Protein AF-V8N781-F1 (afdb_monomer_lite)

Organism: Ophiophagus hannah (NCBI:txid8665)

Foldseek 3Di:
DDPDDDPCVDPVPNDVVVLPPPDDDPPDPWDWAFDDDPNHGPDPPDTDTDPDDDPVVVVCVVVVVVVVVVPDPDDDDDDDDSDDDDDDDPDDDDDDDDPPPDDDDDDDDDDDDDDDDPPDDDDDDPVLVVLLVLLCVLAPPDDSVLSSVLCVVVVNDSVSSNVVRD

Secondary structure (DSSP, 8-state):
--S----TT-TTT--HHHHSTTSS------EEEE-EETTEE--SS-EEEESS--HHHHHHHHHHHHHHHTT-----------S--PPPP------S-----------------------------HHHHHHHHHHHHHSTT--HHHHHHHHHHTTT-HHHHHHHH-

Sequence (166 aa):
MPTTQSFALDPKYATPKVIQAQGKESAKGPCILPIVKDGRKVSSTHYYLLPERPPYLDKYEKFFKEAKSQEDGVAAPSRAVTTATVRPMIQQPPDYKANFSSNNSNSTVKATCGLQKIIYDGSEGPRSSEKIRLVQDTVHGVTTEECKAALQNHSWNVQKAVQYLK

pLDDT: mean 71.93, std 21.8, range [33.84, 98.0]

Radius of gyration: 26.46 Å; chains: 1; bounding box: 69×43×55 Å

InterPro domains:
  IPR009060 UBA-like superfamily [SSF46934] (116-165)
  IPR021619 Mig-6 domain [PF11555] (1-25)
  IPR030220 Activated CDC42 kinase 1, UBA domain [cd14274] (130-166)
  IPR052112 EGFR Signaling Regulator Kinase [PTHR14254] (1-165)

Structure (mmCIF, N/CA/C/O backbone):
data_AF-V8N781-F1
#
_entry.id   AF-V8N781-F1
#
loop_
_atom_site.group_PDB
_atom_site.id
_atom_site.type_symbol
_atom_site.label_atom_id
_atom_site.label_alt_id
_atom_site.label_comp_id
_atom_site.label_asym_id
_atom_site.label_entity_id
_atom_site.label_seq_id
_atom_site.pdbx_PDB_ins_code
_atom_site.Cartn_x
_atom_site.Cartn_y
_atom_site.Cartn_z
_atom_site.occupancy
_atom_site.B_iso_or_equiv
_atom_site.auth_seq_id
_atom_site.auth_comp_id
_atom_site.auth_asym_id
_atom_site.auth_atom_id
_atom_site.pdbx_PDB_model_num
ATOM 1 N N . MET A 1 1 ? -26.776 -15.770 15.073 1.00 82.00 1 MET A N 1
ATOM 2 C CA . MET A 1 1 ? -25.982 -15.130 16.146 1.00 82.00 1 MET A CA 1
ATOM 3 C C . MET A 1 1 ? -25.869 -13.643 15.847 1.00 82.00 1 MET A C 1
ATOM 5 O O . MET A 1 1 ? -25.811 -13.317 14.664 1.00 82.00 1 MET A O 1
ATOM 9 N N . PRO A 1 2 ? -25.880 -12.757 16.857 1.00 91.94 2 PRO A N 1
ATOM 10 C CA . PRO A 1 2 ? -25.656 -11.328 16.639 1.00 91.94 2 PRO A CA 1
ATOM 11 C C . PRO A 1 2 ? -24.238 -11.070 16.103 1.00 91.94 2 PRO A C 1
ATOM 13 O O . PRO A 1 2 ? -23.307 -11.791 16.457 1.00 91.94 2 PRO A O 1
ATOM 16 N N . THR A 1 3 ? -24.075 -10.046 15.258 1.00 90.81 3 THR A N 1
ATOM 17 C CA . THR A 1 3 ? -22.776 -9.680 14.654 1.00 90.81 3 THR A CA 1
ATOM 18 C C . THR A 1 3 ? -21.756 -9.233 15.700 1.00 90.81 3 THR A C 1
ATOM 20 O O . THR A 1 3 ? -20.565 -9.490 15.553 1.00 90.81 3 THR A O 1
ATOM 23 N N . THR A 1 4 ? -22.216 -8.558 16.756 1.00 90.88 4 THR A N 1
ATOM 24 C CA . THR A 1 4 ? -21.383 -8.081 17.865 1.00 90.88 4 THR A CA 1
ATOM 25 C C . THR A 1 4 ? -22.124 -8.220 19.197 1.00 90.88 4 THR A C 1
ATOM 27 O O . THR A 1 4 ? -23.354 -8.269 19.242 1.00 90.88 4 THR A O 1
ATOM 30 N N . GLN A 1 5 ? -21.368 -8.274 20.294 1.00 91.12 5 GLN A N 1
ATOM 31 C CA . GLN A 1 5 ? -21.859 -8.246 21.673 1.00 91.12 5 GLN A CA 1
ATOM 32 C C . GLN A 1 5 ? -21.063 -7.182 22.439 1.00 91.12 5 GLN A C 1
ATOM 34 O O . GLN A 1 5 ? -19.837 -7.152 22.355 1.00 91.12 5 GLN A O 1
ATOM 39 N N . SER A 1 6 ? -21.749 -6.279 23.146 1.00 85.94 6 SER A N 1
ATOM 40 C CA . SER A 1 6 ? -21.104 -5.151 23.831 1.00 85.94 6 SER A CA 1
ATOM 41 C C . SER A 1 6 ? -20.529 -5.551 25.191 1.00 85.94 6 SER A C 1
ATOM 43 O O . SER A 1 6 ? -21.212 -6.184 25.991 1.00 85.94 6 SER A O 1
ATOM 45 N N . PHE A 1 7 ? -19.306 -5.091 25.467 1.00 89.81 7 PHE A N 1
ATOM 46 C CA . PHE A 1 7 ? -18.636 -5.151 26.773 1.00 89.81 7 PHE A CA 1
ATOM 47 C C . PHE A 1 7 ? -18.265 -3.746 27.273 1.00 89.81 7 PHE A C 1
ATOM 49 O O . PHE A 1 7 ? -17.316 -3.583 28.030 1.00 89.81 7 PHE A O 1
ATOM 56 N N . ALA A 1 8 ? -18.999 -2.713 26.841 1.00 84.12 8 ALA A N 1
ATOM 57 C CA . ALA A 1 8 ? -18.652 -1.311 27.099 1.00 84.12 8 ALA A CA 1
ATOM 58 C C . ALA A 1 8 ? -18.575 -0.930 28.593 1.00 84.12 8 ALA A C 1
ATOM 60 O O . ALA A 1 8 ? -17.965 0.081 28.925 1.00 84.12 8 ALA A O 1
ATOM 61 N N . LEU A 1 9 ? -19.184 -1.724 29.481 1.00 83.31 9 LEU A N 1
ATOM 62 C CA . LEU A 1 9 ? -19.112 -1.533 30.932 1.00 83.31 9 LEU A CA 1
ATOM 63 C C . LEU A 1 9 ? -17.855 -2.153 31.566 1.00 83.31 9 LEU A C 1
ATOM 65 O O . LEU A 1 9 ? -17.516 -1.789 32.687 1.00 83.31 9 LEU A O 1
ATOM 69 N N . ASP A 1 10 ? -17.170 -3.079 30.883 1.00 87.88 10 ASP A N 1
ATOM 70 C CA . ASP A 1 10 ? -15.934 -3.684 31.386 1.00 87.88 10 ASP A CA 1
ATOM 71 C C . ASP A 1 10 ? -14.723 -2.843 30.933 1.00 87.88 10 ASP A C 1
ATOM 73 O O . ASP A 1 10 ? -14.403 -2.816 29.737 1.00 87.88 10 ASP A O 1
ATOM 77 N N . PRO A 1 11 ? -13.997 -2.187 31.858 1.00 85.62 11 PRO A N 1
ATOM 78 C CA . PRO A 1 11 ? -12.821 -1.380 31.528 1.00 85.62 11 PRO A CA 1
ATOM 79 C C . PRO A 1 11 ? -11.677 -2.184 30.889 1.00 85.62 11 PRO A C 1
ATOM 81 O O . PRO A 1 11 ? -10.798 -1.593 30.265 1.00 85.62 11 PRO A O 1
ATOM 84 N N . LYS A 1 12 ? -11.680 -3.522 30.991 1.00 89.69 12 LYS A N 1
ATOM 85 C CA . LYS A 1 12 ? -10.723 -4.397 30.292 1.00 89.69 12 LYS A CA 1
ATOM 86 C C . LYS A 1 12 ? -10.881 -4.336 28.769 1.00 89.69 12 LYS A C 1
ATOM 88 O O . LYS A 1 12 ? -9.903 -4.488 28.042 1.00 89.69 12 LYS A O 1
ATOM 93 N N . TYR A 1 13 ? -12.112 -4.142 28.296 1.00 87.88 13 TYR A N 1
ATOM 94 C CA . TYR A 1 13 ? -12.458 -4.152 26.872 1.00 87.88 13 TYR A CA 1
ATOM 95 C C . TYR A 1 13 ? -12.866 -2.766 26.357 1.00 87.88 13 TYR A C 1
ATOM 97 O O . TYR A 1 13 ? -12.787 -2.504 25.155 1.00 87.88 13 TYR A O 1
ATOM 105 N N . ALA A 1 14 ? -13.274 -1.861 27.246 1.00 83.25 14 ALA A N 1
ATOM 106 C CA . ALA A 1 14 ? -13.617 -0.488 26.911 1.00 83.25 14 ALA A CA 1
ATOM 107 C C . ALA A 1 14 ? -12.370 0.408 26.950 1.00 83.25 14 ALA A C 1
ATOM 109 O O . ALA A 1 14 ? -11.869 0.769 28.012 1.00 83.25 14 ALA A O 1
ATOM 110 N N . THR A 1 15 ? -11.874 0.816 25.779 1.00 74.06 15 THR A N 1
ATOM 111 C CA . THR A 1 15 ? -10.813 1.828 25.712 1.00 74.06 15 THR A CA 1
ATOM 112 C C . THR A 1 15 ? -11.416 3.228 25.904 1.00 74.06 15 THR A C 1
ATOM 114 O O . THR A 1 15 ? -12.276 3.637 25.119 1.00 74.06 15 THR A O 1
ATOM 117 N N . PRO A 1 16 ? -10.965 4.019 26.901 1.00 64.31 16 PRO A N 1
ATOM 118 C CA . PRO A 1 16 ? -11.576 5.316 27.221 1.00 64.31 16 PRO A CA 1
ATOM 119 C C . PRO A 1 16 ? -11.572 6.310 26.049 1.00 64.31 16 PRO A C 1
ATOM 121 O O . PRO A 1 16 ? -12.482 7.123 25.904 1.00 64.31 16 PRO A O 1
ATOM 124 N N . LYS A 1 17 ? -10.564 6.216 25.171 1.00 59.81 17 LYS A N 1
ATOM 125 C CA . LYS A 1 17 ? -10.396 7.112 24.018 1.00 59.81 17 LYS A CA 1
ATOM 126 C C . LYS A 1 17 ? -11.380 6.850 22.874 1.00 59.81 17 LYS A C 1
ATOM 128 O O . LYS A 1 17 ? -11.627 7.761 22.092 1.00 59.81 17 LYS A O 1
ATOM 133 N N . VAL A 1 18 ? -11.961 5.651 22.775 1.00 57.97 18 VAL A N 1
ATOM 134 C CA . VAL A 1 18 ? -12.945 5.329 21.723 1.00 57.97 18 VAL A CA 1
ATOM 135 C C . VAL A 1 18 ? -14.319 5.932 22.039 1.00 57.97 18 VAL A C 1
ATOM 137 O O . VAL A 1 18 ? -15.052 6.283 21.120 1.00 57.97 18 VAL A O 1
ATOM 140 N N . ILE A 1 19 ? -14.648 6.132 23.319 1.00 56.09 19 ILE A N 1
ATOM 141 C CA . ILE A 1 19 ? -15.942 6.695 23.744 1.00 56.09 19 ILE A CA 1
ATOM 142 C C . ILE A 1 19 ? -15.978 8.229 23.572 1.00 56.09 19 ILE A C 1
ATOM 144 O O . ILE A 1 19 ? -17.034 8.793 23.305 1.00 56.09 19 ILE A O 1
ATOM 148 N N . GLN A 1 20 ? -14.832 8.917 23.669 1.00 53.88 20 GLN A N 1
ATOM 149 C CA . GLN A 1 20 ? -14.749 10.390 23.620 1.00 53.88 20 GLN A CA 1
ATOM 150 C C . GLN A 1 20 ? -14.533 11.001 22.222 1.00 53.88 20 GLN A C 1
ATOM 152 O O . GLN A 1 20 ? -14.564 12.222 22.089 1.00 53.88 20 GLN A O 1
ATOM 157 N N . ALA A 1 21 ? -14.347 10.206 21.166 1.00 52.47 21 ALA A N 1
ATOM 158 C CA . ALA A 1 21 ? -13.953 10.708 19.841 1.00 52.47 21 ALA A CA 1
ATOM 159 C C . ALA A 1 21 ? -15.072 11.404 19.021 1.00 52.47 21 ALA A C 1
ATOM 161 O O . ALA A 1 21 ? -14.912 11.608 17.820 1.00 52.47 21 ALA A O 1
ATOM 162 N N . GLN A 1 22 ? -16.203 11.791 19.626 1.00 48.41 22 GLN A N 1
ATOM 163 C CA . GLN A 1 22 ? -17.276 12.531 18.935 1.00 48.41 22 GLN A CA 1
ATOM 164 C C . GLN A 1 22 ? -17.060 14.054 18.845 1.00 48.41 22 GLN A C 1
ATOM 166 O O . GLN A 1 22 ? -17.917 14.754 18.311 1.00 48.41 22 GLN A O 1
ATOM 171 N N . GLY A 1 23 ? -15.935 14.597 19.312 1.00 50.84 23 GLY A N 1
ATOM 172 C CA . GLY A 1 23 ? -15.687 16.037 19.259 1.00 50.84 23 GLY A CA 1
ATOM 173 C C . GLY A 1 23 ? -14.219 16.364 19.035 1.00 50.84 23 GLY A C 1
ATOM 174 O O . GLY A 1 23 ? -13.366 15.880 19.769 1.00 50.84 23 GLY A O 1
ATOM 175 N N . LYS A 1 24 ? -13.977 17.243 18.059 1.00 45.03 24 LYS A N 1
ATOM 176 C CA . LYS A 1 24 ? -12.689 17.777 17.592 1.00 45.03 24 LYS A CA 1
ATOM 177 C C . LYS A 1 24 ? -11.821 16.838 16.754 1.00 45.03 24 LYS A C 1
ATOM 179 O O . LYS A 1 24 ? -11.466 15.732 17.136 1.00 45.03 24 LYS A O 1
ATOM 184 N N . GLU A 1 25 ? -11.502 17.364 15.581 1.00 49.62 25 GLU A N 1
ATOM 185 C CA . GLU A 1 25 ? -10.628 16.931 14.498 1.00 49.62 25 GLU A CA 1
ATOM 186 C C . GLU A 1 25 ? -9.552 15.853 14.769 1.00 49.62 25 GLU A C 1
ATOM 188 O O . GLU A 1 25 ? -8.372 16.074 14.524 1.00 49.62 25 GLU A O 1
ATOM 193 N N . SER A 1 26 ? -9.907 14.611 15.101 1.00 51.59 26 SER A N 1
ATOM 194 C CA . SER A 1 26 ? -8.992 13.476 14.871 1.00 51.59 26 SER A CA 1
ATOM 195 C C . SER A 1 26 ? -9.052 13.040 13.396 1.00 51.59 26 SER A C 1
ATOM 197 O O . SER A 1 26 ? -9.372 11.896 13.063 1.00 51.59 26 SER A O 1
ATOM 199 N N . ALA A 1 27 ? -8.850 13.993 12.486 1.00 54.81 27 ALA A N 1
ATOM 200 C CA . ALA A 1 27 ? -8.840 13.769 11.048 1.00 54.81 27 ALA A CA 1
ATOM 201 C C . ALA A 1 27 ? -7.461 13.193 10.687 1.00 54.81 27 ALA A C 1
ATOM 203 O O . ALA A 1 27 ? -6.529 13.937 10.446 1.00 54.81 27 ALA A O 1
ATOM 204 N N . LYS A 1 28 ? -7.214 11.890 10.612 1.00 66.75 28 LYS A N 1
ATOM 205 C CA . LYS A 1 28 ? -8.035 10.845 10.015 1.00 66.75 28 LYS A CA 1
ATOM 206 C C . LYS A 1 28 ? -7.578 9.527 10.650 1.00 66.75 28 LYS A C 1
ATOM 208 O O . LYS A 1 28 ? -6.378 9.293 10.755 1.00 66.75 28 LYS A O 1
ATOM 213 N N . GLY A 1 29 ? -8.513 8.690 11.103 1.00 73.50 29 GLY A N 1
ATOM 214 C CA . GLY A 1 29 ? -8.192 7.339 11.580 1.00 73.50 29 GLY A CA 1
ATOM 215 C C . GLY A 1 29 ? -7.431 6.513 10.525 1.00 73.50 29 GLY A C 1
ATOM 216 O O . GLY A 1 29 ? -7.288 6.963 9.384 1.00 73.50 29 GLY A O 1
ATOM 217 N N . PRO A 1 30 ? -6.952 5.304 10.871 1.00 84.75 30 PRO A N 1
ATOM 218 C CA . PRO A 1 30 ? -6.197 4.463 9.942 1.00 84.75 30 PRO A CA 1
ATOM 219 C C . PRO A 1 30 ? -6.911 4.336 8.591 1.00 84.75 30 PRO A C 1
ATOM 221 O O . PRO A 1 30 ? -8.108 4.043 8.530 1.00 84.75 30 PRO A O 1
ATOM 224 N N . CYS A 1 31 ? -6.188 4.563 7.495 1.00 90.75 31 CYS A N 1
ATOM 225 C CA . CYS A 1 31 ? -6.771 4.492 6.162 1.00 90.75 31 CYS A CA 1
ATOM 226 C C . CYS A 1 31 ? -6.776 3.030 5.693 1.00 90.75 31 CYS A C 1
ATOM 228 O O . CYS A 1 31 ? -5.725 2.460 5.408 1.00 90.75 31 CYS A O 1
ATOM 230 N N . ILE A 1 32 ? -7.966 2.424 5.643 1.00 93.06 32 ILE A N 1
ATOM 231 C CA . ILE A 1 32 ? -8.182 1.020 5.264 1.00 93.06 32 ILE A CA 1
ATOM 232 C C . ILE A 1 32 ? -8.845 0.972 3.884 1.00 93.06 32 ILE A C 1
ATOM 234 O O . ILE A 1 32 ? -9.957 1.478 3.717 1.00 93.06 32 ILE A O 1
ATOM 238 N N . LEU A 1 33 ? -8.185 0.352 2.900 1.00 93.50 33 LEU A N 1
ATOM 239 C CA . LEU A 1 33 ? -8.678 0.240 1.521 1.00 93.50 33 LEU A CA 1
ATOM 240 C C . LEU A 1 33 ? -8.824 -1.223 1.073 1.00 93.50 33 LEU A C 1
ATOM 242 O O . LEU A 1 33 ? -7.968 -2.053 1.394 1.00 93.50 33 LEU A O 1
ATOM 246 N N . PRO A 1 34 ? -9.881 -1.561 0.311 1.00 95.88 34 PRO A N 1
ATOM 247 C CA . PRO A 1 34 ? -10.049 -2.900 -0.242 1.00 95.88 34 PRO A CA 1
ATOM 248 C C . PRO A 1 34 ? -9.015 -3.189 -1.336 1.00 95.88 34 PRO A C 1
ATOM 250 O O . PRO A 1 34 ? -8.614 -2.297 -2.083 1.00 95.88 34 PRO A O 1
ATOM 253 N N . ILE A 1 35 ? -8.634 -4.459 -1.479 1.00 96.94 35 ILE A N 1
ATOM 254 C CA . ILE A 1 35 ? -7.802 -4.910 -2.600 1.00 96.94 35 ILE A CA 1
ATOM 255 C C . ILE A 1 35 ? -8.713 -5.149 -3.804 1.00 96.94 35 ILE A C 1
ATOM 257 O O . ILE A 1 35 ? -9.590 -6.017 -3.755 1.00 96.94 35 ILE A O 1
ATOM 261 N N . VAL A 1 36 ? -8.515 -4.376 -4.872 1.00 96.75 36 VAL A N 1
ATOM 262 C CA . VAL A 1 36 ? -9.360 -4.379 -6.074 1.00 96.75 36 VAL A CA 1
ATOM 263 C C . VAL A 1 36 ? -8.509 -4.652 -7.314 1.00 96.75 36 VAL A C 1
ATOM 265 O O . VAL A 1 36 ? -7.462 -4.034 -7.490 1.00 96.75 36 VAL A O 1
ATOM 268 N N . LYS A 1 37 ? -8.974 -5.553 -8.185 1.00 96.62 37 LYS A N 1
ATOM 269 C CA . LYS A 1 37 ? -8.420 -5.819 -9.521 1.00 96.62 37 LYS A CA 1
ATOM 270 C C . LYS A 1 37 ? -9.567 -5.811 -10.529 1.00 96.62 37 LYS A C 1
ATOM 272 O O . LYS A 1 37 ? -10.618 -6.388 -10.254 1.00 96.62 37 LYS A O 1
ATOM 277 N N . ASP A 1 38 ? -9.392 -5.134 -11.660 1.00 96.25 38 ASP A N 1
ATOM 278 C CA . ASP A 1 38 ? -10.418 -5.019 -12.712 1.00 96.25 38 ASP A CA 1
ATOM 279 C C . ASP A 1 38 ? -11.772 -4.499 -12.178 1.00 96.25 38 ASP A C 1
ATOM 281 O O . ASP A 1 38 ? -12.841 -4.984 -12.542 1.00 96.25 38 ASP A O 1
ATOM 285 N N . GLY A 1 39 ? -11.731 -3.565 -11.220 1.00 94.88 39 GLY A N 1
ATOM 286 C CA . GLY A 1 39 ? -12.926 -3.014 -10.567 1.00 94.88 39 GLY A CA 1
ATOM 287 C C . GLY A 1 39 ? -13.624 -3.949 -9.570 1.00 94.88 39 GLY A C 1
ATOM 288 O O . GLY A 1 39 ? -14.623 -3.554 -8.974 1.00 94.88 39 GLY A O 1
ATOM 289 N N . ARG A 1 40 ? -13.109 -5.163 -9.332 1.00 95.31 40 ARG A N 1
ATOM 290 C CA . ARG A 1 40 ? -13.685 -6.135 -8.387 1.00 95.31 40 ARG A CA 1
ATOM 291 C C . ARG A 1 40 ? -12.777 -6.371 -7.186 1.00 95.31 40 ARG A C 1
ATOM 293 O O . ARG A 1 40 ? -11.559 -6.467 -7.319 1.00 95.31 40 ARG A O 1
ATOM 300 N N . LYS A 1 41 ? -13.373 -6.487 -5.997 1.00 96.81 41 LYS A N 1
ATOM 301 C CA . LYS A 1 41 ? -12.652 -6.844 -4.770 1.00 96.81 41 LYS A CA 1
ATOM 302 C C . LYS A 1 41 ? -12.108 -8.270 -4.896 1.00 96.81 41 LYS A C 1
ATOM 304 O O . LYS A 1 41 ? -12.883 -9.197 -5.101 1.00 96.81 41 LYS A O 1
ATOM 309 N N . VAL A 1 42 ? -10.794 -8.438 -4.752 1.00 98.00 42 VAL A N 1
ATOM 310 C CA . VAL A 1 42 ? -10.113 -9.738 -4.930 1.00 98.00 42 VAL A CA 1
ATOM 311 C C . VAL A 1 42 ? -9.732 -10.428 -3.626 1.00 98.00 42 VAL A C 1
ATOM 313 O O . VAL A 1 42 ? -9.374 -11.599 -3.640 1.00 98.00 42 VAL A O 1
ATOM 316 N N . SER A 1 43 ? -9.821 -9.733 -2.492 1.00 97.94 43 SER A N 1
ATOM 317 C CA . SER A 1 43 ? -9.590 -10.336 -1.180 1.00 97.94 43 SER A CA 1
ATOM 318 C C . SER A 1 43 ? -10.653 -9.884 -0.198 1.00 97.94 43 SER A C 1
ATOM 320 O O . SER A 1 43 ? -10.838 -8.687 0.010 1.00 97.94 43 SER A O 1
ATOM 322 N N . SER A 1 44 ? -11.371 -10.837 0.397 1.00 96.56 44 SER A N 1
ATOM 323 C CA . SER A 1 44 ? -12.342 -10.585 1.466 1.00 96.56 44 SER A CA 1
ATOM 324 C C . SER A 1 44 ? -11.676 -10.362 2.822 1.00 96.56 44 SER A C 1
ATOM 326 O O . SER A 1 44 ? -12.239 -9.651 3.655 1.00 96.56 44 SER A O 1
ATOM 328 N N . THR A 1 45 ? -10.485 -10.930 3.014 1.00 98.00 45 THR A N 1
ATOM 329 C CA . THR A 1 45 ? -9.781 -10.997 4.299 1.00 98.00 45 THR A CA 1
ATOM 330 C C . THR A 1 45 ? -8.629 -10.002 4.417 1.00 98.00 45 THR A C 1
ATOM 332 O O . THR A 1 45 ? -8.284 -9.623 5.530 1.00 98.00 45 THR A O 1
ATOM 335 N N . HIS A 1 46 ? -8.057 -9.541 3.298 1.00 98.00 46 HIS A N 1
ATOM 336 C CA . HIS A 1 46 ? -6.908 -8.632 3.294 1.00 98.00 46 HIS A CA 1
ATOM 337 C C . HIS A 1 46 ? -7.292 -7.238 2.789 1.00 98.00 46 HIS A C 1
ATOM 339 O O . HIS A 1 46 ? -8.067 -7.094 1.841 1.00 98.00 46 HIS A O 1
ATOM 345 N N . TYR A 1 47 ? -6.699 -6.219 3.411 1.00 97.75 47 TYR A N 1
ATOM 346 C CA . TYR A 1 47 ? -6.889 -4.803 3.102 1.00 97.75 47 TYR A CA 1
ATOM 347 C C . TYR A 1 47 ? -5.540 -4.084 3.142 1.00 97.75 47 TYR A C 1
ATOM 349 O O . TYR A 1 47 ? -4.641 -4.492 3.879 1.00 97.75 47 TYR A O 1
ATOM 357 N N . TYR A 1 48 ? -5.408 -2.996 2.385 1.00 96.19 48 TYR A N 1
ATOM 358 C CA . TYR A 1 48 ? -4.274 -2.089 2.536 1.00 96.19 48 TYR A CA 1
ATOM 359 C C . TYR A 1 48 ? -4.525 -1.172 3.725 1.00 96.19 48 TYR A C 1
ATOM 361 O O . TYR A 1 48 ? -5.509 -0.431 3.739 1.00 96.19 48 TYR A O 1
ATOM 369 N N . LEU A 1 49 ? -3.627 -1.225 4.703 1.00 95.38 49 LEU A N 1
ATOM 370 C CA . LEU A 1 49 ? -3.577 -0.285 5.810 1.00 95.38 49 LEU A CA 1
ATOM 371 C C . LEU A 1 49 ? -2.493 0.752 5.511 1.00 95.38 49 LEU A C 1
ATOM 373 O O . LEU A 1 49 ? -1.320 0.408 5.380 1.00 95.38 49 LEU A O 1
ATOM 377 N N . LEU A 1 50 ? -2.896 2.011 5.379 1.00 92.06 50 LEU A N 1
ATOM 378 C CA . LEU A 1 50 ? -2.011 3.129 5.068 1.00 92.06 50 LEU A CA 1
ATOM 379 C C . LEU A 1 50 ? -1.803 3.988 6.326 1.00 92.06 50 LEU A C 1
ATOM 381 O O . LEU A 1 50 ? -2.796 4.309 6.989 1.00 92.06 50 LEU A O 1
ATOM 385 N N . PRO A 1 51 ? -0.553 4.387 6.639 1.00 87.19 51 PRO A N 1
ATOM 386 C CA . PRO A 1 51 ? -0.265 5.275 7.766 1.00 87.19 51 PRO A CA 1
ATOM 387 C C . PRO A 1 51 ? -0.963 6.632 7.638 1.00 87.19 51 PRO A C 1
ATOM 389 O O . PRO A 1 51 ? -1.597 7.097 8.578 1.00 87.19 51 PRO A O 1
ATOM 392 N N . GLU A 1 52 ? -0.887 7.232 6.449 1.00 86.81 52 GLU A N 1
ATOM 393 C CA . GLU A 1 52 ? -1.543 8.489 6.104 1.00 86.81 52 GLU A CA 1
ATOM 394 C C . GLU A 1 52 ? -2.508 8.259 4.941 1.00 86.81 52 GLU A C 1
ATOM 396 O O . GLU A 1 52 ? -2.238 7.461 4.040 1.00 86.81 52 GLU A O 1
ATOM 401 N N . ARG A 1 53 ? -3.647 8.958 4.952 1.00 86.00 53 ARG A N 1
ATOM 402 C CA . ARG A 1 53 ? -4.612 8.917 3.852 1.00 86.00 53 ARG A CA 1
ATOM 403 C C . ARG A 1 53 ? -4.102 9.766 2.678 1.00 86.00 53 ARG A C 1
ATOM 405 O O . ARG A 1 53 ? -4.023 10.981 2.826 1.00 86.00 53 ARG A O 1
ATOM 412 N N . PRO A 1 54 ? -3.856 9.179 1.491 1.00 89.38 54 PRO A N 1
ATOM 413 C CA . PRO A 1 54 ? -3.426 9.951 0.331 1.00 89.38 54 PRO A CA 1
ATOM 414 C C . PRO A 1 54 ? -4.428 11.060 -0.060 1.00 89.38 54 PRO A C 1
ATOM 416 O O . PRO A 1 54 ? -5.614 10.754 -0.227 1.00 89.38 54 PRO A O 1
ATOM 419 N N . PRO A 1 55 ? -3.985 12.310 -0.325 1.00 87.19 55 PRO A N 1
ATOM 420 C CA . PRO A 1 55 ? -4.877 13.442 -0.622 1.00 87.19 55 PRO A CA 1
ATOM 421 C C . PRO A 1 55 ? -5.774 13.237 -1.846 1.00 87.19 55 PRO A C 1
ATOM 423 O O . PRO A 1 55 ? -6.864 13.796 -1.954 1.00 87.19 55 PRO A O 1
ATOM 426 N N . TYR A 1 56 ? -5.339 12.416 -2.808 1.00 89.31 56 TYR A N 1
ATOM 427 C CA . TYR A 1 56 ? -6.159 12.128 -3.978 1.00 89.31 56 TYR A CA 1
ATOM 428 C C . TYR A 1 56 ? -7.449 11.379 -3.625 1.00 89.31 56 TYR A C 1
ATOM 430 O O . TYR A 1 56 ? -8.434 11.552 -4.339 1.00 89.31 56 TYR A O 1
ATOM 438 N N . LEU A 1 57 ? -7.467 10.597 -2.539 1.00 88.25 57 LEU A N 1
ATOM 439 C CA . LEU A 1 57 ? -8.655 9.866 -2.093 1.00 88.25 57 LEU A CA 1
ATOM 440 C C . LEU A 1 57 ? -9.732 10.792 -1.534 1.00 88.25 57 LEU A C 1
ATOM 442 O O . LEU A 1 57 ? -10.912 10.463 -1.623 1.00 88.25 57 LEU A O 1
ATOM 446 N N . ASP A 1 58 ? -9.351 11.954 -1.005 1.00 84.62 58 ASP A N 1
ATOM 447 C CA . ASP A 1 58 ? -10.304 12.948 -0.504 1.00 84.62 58 ASP A CA 1
ATOM 448 C C . ASP A 1 58 ? -11.147 13.528 -1.647 1.00 84.62 58 ASP A C 1
ATOM 450 O O . ASP A 1 58 ?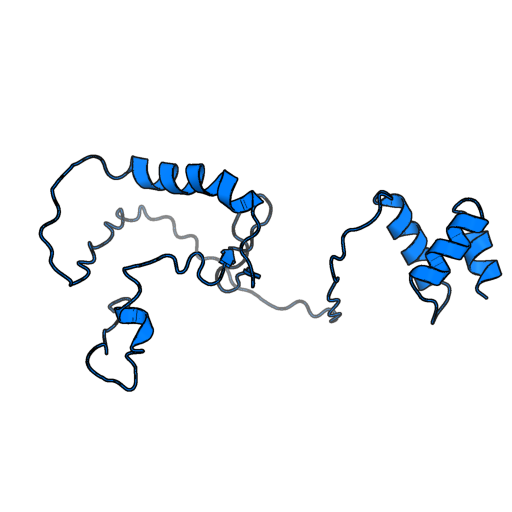 -12.347 13.751 -1.496 1.00 84.62 58 ASP A O 1
ATOM 454 N N . LYS A 1 59 ? -10.564 13.662 -2.848 1.00 87.62 59 LYS A N 1
ATOM 455 C CA . LYS A 1 59 ? -11.310 14.081 -4.047 1.00 87.62 59 LYS A CA 1
ATOM 456 C C . LYS A 1 59 ? -12.429 13.108 -4.404 1.00 87.62 59 LYS A C 1
ATOM 458 O O . LYS A 1 59 ? -13.465 13.540 -4.906 1.00 87.62 59 LYS A O 1
ATOM 463 N N . TYR A 1 60 ? -12.212 11.818 -4.150 1.00 83.38 60 TYR A N 1
ATOM 464 C CA . TYR A 1 60 ? -13.182 10.770 -4.445 1.00 83.38 60 TYR A CA 1
ATOM 465 C C . TYR A 1 60 ? -14.175 10.526 -3.302 1.00 83.38 60 TYR A C 1
ATOM 467 O O . TYR A 1 60 ? -15.194 9.872 -3.513 1.00 83.38 60 TYR A O 1
ATOM 475 N N . GLU A 1 61 ? -13.933 11.080 -2.109 1.00 81.06 61 GLU A N 1
ATOM 476 C CA . GLU A 1 61 ? -14.809 10.913 -0.943 1.00 81.06 61 GLU A CA 1
ATOM 477 C C . GLU A 1 61 ? -16.238 11.409 -1.206 1.00 81.06 61 GLU A C 1
ATOM 479 O O . GLU A 1 61 ? -17.193 10.789 -0.737 1.00 81.06 61 GLU A O 1
ATOM 484 N N . LYS A 1 62 ? -16.394 12.460 -2.023 1.00 80.81 62 LYS A N 1
ATOM 485 C CA . LYS A 1 62 ? -17.709 12.976 -2.435 1.00 80.81 62 LYS A CA 1
ATOM 486 C C . LYS A 1 62 ? -18.570 11.906 -3.119 1.00 80.81 62 LYS A C 1
ATOM 488 O O . LYS A 1 62 ? -19.717 11.726 -2.731 1.00 80.81 62 LYS A O 1
ATOM 493 N N . PHE A 1 63 ? -17.986 11.125 -4.032 1.00 80.12 63 PHE A N 1
ATOM 494 C CA . PHE A 1 63 ? -18.704 10.090 -4.778 1.00 80.12 63 PHE A CA 1
ATOM 495 C C . PHE A 1 63 ? -19.088 8.914 -3.871 1.00 80.12 63 PHE A C 1
ATOM 497 O O . PHE A 1 63 ? -20.170 8.350 -4.003 1.00 80.12 63 PHE A O 1
ATOM 504 N N . PHE A 1 64 ? -18.237 8.569 -2.895 1.00 74.38 64 PHE A N 1
ATOM 505 C CA . PHE A 1 64 ? -18.548 7.523 -1.913 1.00 74.38 64 PHE A CA 1
ATOM 506 C C . PHE A 1 64 ? -19.625 7.933 -0.900 1.00 74.38 64 PHE A C 1
ATOM 508 O O . PHE A 1 64 ? -20.316 7.055 -0.379 1.00 74.38 64 PHE A O 1
ATOM 515 N N . LYS A 1 65 ? -19.739 9.227 -0.569 1.00 72.19 65 LYS A N 1
ATOM 516 C CA . LYS A 1 65 ? -20.800 9.755 0.306 1.00 72.19 65 LYS A CA 1
ATOM 517 C C . LYS A 1 65 ? -22.129 9.862 -0.438 1.00 72.19 65 LYS A C 1
ATOM 519 O O . LYS A 1 65 ? -23.142 9.429 0.094 1.00 72.19 65 LYS A O 1
ATOM 524 N N . GLU A 1 66 ? -22.116 10.368 -1.665 1.00 67.88 66 GLU A N 1
ATOM 525 C CA . GLU A 1 66 ? -23.309 10.503 -2.508 1.00 67.88 66 GLU A CA 1
ATOM 526 C C . GLU A 1 66 ? -23.955 9.147 -2.816 1.00 67.88 66 GLU A C 1
ATOM 528 O O . GLU A 1 66 ? -25.153 8.979 -2.601 1.00 67.88 66 GLU A O 1
ATOM 533 N N . ALA A 1 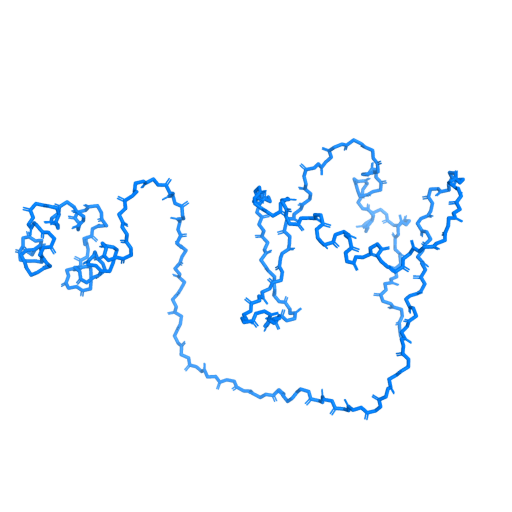67 ? -23.153 8.135 -3.168 1.00 59.97 67 ALA A N 1
ATOM 534 C CA . ALA A 1 67 ? -23.641 6.771 -3.391 1.00 59.97 67 ALA A CA 1
ATOM 535 C C . ALA A 1 67 ? -24.296 6.133 -2.148 1.00 59.97 67 ALA A C 1
ATOM 537 O O . ALA A 1 67 ? -25.065 5.189 -2.290 1.00 59.97 67 ALA A O 1
ATOM 538 N N . LYS A 1 68 ? -24.001 6.632 -0.936 1.00 55.25 68 LYS A N 1
ATOM 539 C CA . LYS A 1 68 ? -24.703 6.241 0.300 1.00 55.25 68 LYS A CA 1
ATOM 540 C C . LYS A 1 68 ? -25.891 7.142 0.638 1.00 55.25 68 LYS A C 1
ATOM 542 O O . LYS A 1 68 ? -26.796 6.700 1.325 1.00 55.25 68 LYS A O 1
ATOM 547 N N . SER A 1 69 ? -25.889 8.396 0.190 1.00 53.06 69 SER A N 1
ATOM 548 C CA . SER A 1 69 ? -26.952 9.364 0.486 1.00 53.06 69 SER A CA 1
ATOM 549 C C . SER A 1 69 ? -28.186 9.188 -0.399 1.00 53.06 69 SER A C 1
ATOM 551 O O . SER A 1 69 ? -29.259 9.650 -0.023 1.00 53.06 69 SER A O 1
ATOM 553 N N . GLN A 1 70 ? -28.065 8.527 -1.554 1.00 48.25 70 GLN A N 1
ATOM 554 C CA . GLN A 1 70 ? -29.207 8.265 -2.437 1.00 48.25 70 GLN A CA 1
ATOM 555 C C . GLN A 1 70 ? -30.222 7.258 -1.841 1.00 48.25 70 GLN A C 1
ATOM 557 O O . GLN A 1 70 ? -31.297 7.075 -2.403 1.00 48.25 70 GLN A O 1
ATOM 562 N N . GLU A 1 71 ? -29.916 6.642 -0.693 1.00 45.47 71 GLU A N 1
ATOM 563 C CA . GLU A 1 71 ? -30.798 5.706 0.023 1.00 45.47 71 GLU A CA 1
ATOM 564 C C . GLU A 1 71 ? -31.510 6.317 1.250 1.00 45.47 71 GLU A C 1
ATOM 566 O O . GLU A 1 71 ? -32.339 5.651 1.852 1.00 45.47 71 GLU A O 1
ATOM 571 N N . ASP A 1 72 ? -31.245 7.570 1.637 1.00 46.12 72 ASP A N 1
ATOM 572 C CA . ASP A 1 72 ? -31.804 8.139 2.877 1.00 46.12 72 ASP A CA 1
ATOM 573 C C . ASP A 1 72 ? -32.435 9.514 2.632 1.00 46.12 72 ASP A C 1
ATOM 575 O O . ASP A 1 72 ? -31.840 10.573 2.839 1.00 46.12 72 ASP A O 1
ATOM 579 N N . GLY A 1 73 ? -33.686 9.487 2.176 1.00 40.62 73 GLY A N 1
ATOM 580 C CA . GLY A 1 73 ? -34.508 10.665 1.920 1.00 40.62 73 GLY A CA 1
ATOM 581 C C . GLY A 1 73 ? -35.739 10.762 2.817 1.00 40.62 73 GLY A C 1
ATOM 582 O O . GLY A 1 73 ? -36.823 10.903 2.271 1.00 40.62 73 GLY A O 1
ATOM 583 N N . VAL A 1 74 ? -35.623 10.710 4.154 1.00 37.44 74 VAL A N 1
ATOM 584 C CA . VAL A 1 74 ? -36.655 11.264 5.066 1.00 37.44 74 VAL A CA 1
ATOM 585 C C . VAL A 1 74 ? -36.017 11.814 6.355 1.00 37.44 74 VAL A C 1
ATOM 587 O O . VAL A 1 74 ? -35.323 11.113 7.085 1.00 37.44 74 VAL A O 1
ATOM 590 N N . ALA A 1 75 ? -36.281 13.093 6.626 1.00 45.03 75 ALA A N 1
ATOM 591 C CA . ALA A 1 75 ? -35.772 13.905 7.731 1.00 45.03 75 ALA A CA 1
ATOM 592 C C . ALA A 1 75 ? -36.329 13.539 9.126 1.00 45.03 75 ALA A C 1
ATOM 594 O O . ALA A 1 75 ? -37.511 13.227 9.246 1.00 45.03 75 ALA A O 1
ATOM 595 N N . ALA A 1 76 ? -35.526 13.710 10.192 1.00 33.84 76 ALA A N 1
ATOM 596 C CA . ALA A 1 76 ? -36.007 14.027 11.551 1.00 33.84 76 ALA A CA 1
ATOM 597 C C . ALA A 1 76 ? -34.876 14.551 12.481 1.00 33.84 76 ALA A C 1
ATOM 599 O O . ALA A 1 76 ? -33.722 14.150 12.319 1.00 33.84 76 ALA A O 1
ATOM 600 N N . PRO A 1 77 ? -35.181 15.439 13.456 1.00 41.78 77 PRO A N 1
ATOM 601 C CA . PRO A 1 77 ? -34.208 16.260 14.179 1.00 41.78 77 PRO A CA 1
ATOM 602 C C . PRO A 1 77 ? -33.540 15.552 15.371 1.00 41.78 77 PRO A C 1
ATOM 604 O O . PRO A 1 77 ? -34.132 14.730 16.068 1.00 41.78 77 PRO A O 1
ATOM 607 N N . SER A 1 78 ? -32.296 15.952 15.636 1.00 38.34 78 SER A N 1
ATOM 608 C CA . SER A 1 78 ? -31.441 15.495 16.736 1.00 38.34 78 SER A CA 1
ATOM 609 C C . SER A 1 78 ? -31.981 15.923 18.112 1.00 38.34 78 SER A C 1
ATOM 611 O O . SER A 1 78 ? -31.800 17.069 18.524 1.00 38.34 78 SER A O 1
ATOM 613 N N . ARG A 1 79 ? -32.562 14.987 18.875 1.00 39.69 79 ARG A N 1
ATOM 614 C CA . ARG A 1 79 ? -32.495 15.027 20.347 1.00 39.69 79 ARG A CA 1
ATOM 615 C C . ARG A 1 79 ? -31.180 14.384 20.775 1.00 39.69 79 ARG A C 1
ATOM 617 O O . ARG A 1 79 ? -30.872 13.277 20.345 1.00 39.69 79 ARG A O 1
ATOM 624 N N . ALA A 1 80 ? -30.426 15.091 21.614 1.00 48.72 80 ALA A N 1
ATOM 625 C CA . ALA A 1 80 ? -29.177 14.624 22.200 1.00 48.72 80 ALA A CA 1
ATOM 626 C C . ALA A 1 80 ? -29.432 13.370 23.050 1.00 48.72 80 ALA A C 1
ATOM 628 O O . ALA A 1 80 ? -29.851 13.453 24.201 1.00 48.72 80 ALA A O 1
ATOM 629 N N . VAL A 1 81 ? -29.199 12.204 22.455 1.00 44.78 81 VAL A N 1
ATOM 630 C CA . VAL A 1 81 ? -29.132 10.919 23.143 1.00 44.78 81 VAL A CA 1
ATOM 631 C C . VAL A 1 81 ? -27.787 10.315 22.758 1.00 44.78 81 VAL A C 1
ATOM 633 O O . VAL A 1 81 ? -27.550 9.970 21.605 1.00 44.78 81 VAL A O 1
ATOM 636 N N . THR A 1 82 ? -26.882 10.241 23.729 1.00 56.94 82 THR A N 1
ATOM 637 C CA . THR A 1 82 ? -25.489 9.771 23.623 1.00 56.94 82 THR A CA 1
ATOM 638 C C . THR A 1 82 ? -25.359 8.253 23.433 1.00 56.94 82 THR A C 1
ATOM 640 O O . THR A 1 82 ? -24.285 7.690 23.635 1.00 56.94 82 THR A O 1
ATOM 643 N N . THR A 1 83 ? -26.427 7.564 23.021 1.00 57.28 83 THR A N 1
ATOM 644 C CA . THR A 1 83 ? -26.407 6.127 22.732 1.00 57.28 83 THR A CA 1
ATOM 645 C C . THR A 1 83 ? -26.610 5.894 21.236 1.00 57.28 83 THR A C 1
ATOM 647 O O . THR A 1 83 ? -27.614 6.281 20.638 1.00 57.28 83 THR A O 1
ATOM 650 N N . ALA A 1 84 ? -25.618 5.270 20.597 1.00 49.53 84 ALA A N 1
ATOM 651 C CA . ALA A 1 84 ? -25.675 4.919 19.184 1.00 49.53 84 ALA A CA 1
ATOM 652 C C . ALA A 1 84 ? -26.797 3.893 18.948 1.00 49.53 84 ALA A C 1
ATOM 654 O O . ALA A 1 84 ? -26.672 2.724 19.308 1.00 49.53 84 ALA A O 1
ATOM 655 N N . THR A 1 85 ? -27.904 4.329 18.350 1.00 62.66 85 THR A N 1
ATOM 656 C CA . THR A 1 85 ? -28.979 3.429 17.920 1.00 62.66 85 THR A CA 1
ATOM 657 C C . THR A 1 85 ? -28.602 2.834 16.565 1.00 62.66 85 THR A C 1
ATOM 659 O O . THR A 1 85 ? -28.534 3.548 15.567 1.00 62.66 85 THR A O 1
ATOM 662 N N . VAL A 1 86 ? -28.338 1.527 16.523 1.00 42.25 86 VAL A N 1
ATOM 663 C CA . VAL A 1 86 ? -28.085 0.786 15.279 1.00 42.25 86 VAL A CA 1
ATOM 664 C C . VAL A 1 86 ? -29.428 0.394 14.672 1.00 42.25 86 VAL A C 1
ATOM 666 O O . VAL A 1 86 ? -30.190 -0.353 15.284 1.00 42.25 86 VAL A O 1
ATOM 669 N N . ARG A 1 87 ? -29.728 0.883 13.465 1.00 66.94 87 ARG A N 1
ATOM 670 C CA . ARG A 1 87 ? -30.859 0.374 12.682 1.00 66.94 87 ARG A CA 1
ATOM 671 C C . ARG A 1 87 ? -30.457 -0.967 12.054 1.00 66.94 87 ARG A C 1
ATOM 673 O O . ARG A 1 87 ? -29.357 -1.056 11.507 1.00 66.94 87 ARG A O 1
ATOM 680 N N . PRO A 1 88 ? -31.293 -2.015 12.134 1.00 54.94 88 PRO A N 1
ATOM 681 C CA . PRO A 1 88 ? -31.036 -3.250 11.412 1.00 54.94 88 PRO A CA 1
ATOM 682 C C . PRO A 1 88 ? -31.062 -2.964 9.910 1.00 54.94 88 PRO A C 1
ATOM 684 O O . PRO A 1 88 ? -31.977 -2.323 9.399 1.00 54.94 88 PRO A O 1
ATOM 687 N N . MET A 1 89 ? -30.040 -3.439 9.209 1.00 56.72 89 MET A N 1
ATOM 688 C CA . MET A 1 89 ? -29.999 -3.427 7.754 1.00 56.72 89 MET A CA 1
ATOM 689 C C . MET A 1 89 ? -31.086 -4.384 7.250 1.00 56.72 89 MET A C 1
ATOM 691 O O . MET A 1 89 ? -31.055 -5.573 7.574 1.00 56.72 89 MET A O 1
ATOM 695 N N . ILE A 1 90 ? -32.063 -3.873 6.499 1.00 53.69 90 ILE A N 1
ATOM 696 C CA . ILE A 1 90 ? -33.045 -4.709 5.804 1.00 53.69 90 ILE A CA 1
ATOM 697 C C . ILE A 1 90 ? -32.281 -5.468 4.723 1.00 53.69 90 ILE A C 1
ATOM 699 O O . ILE A 1 90 ? -31.915 -4.933 3.680 1.00 53.69 90 ILE A O 1
ATOM 703 N N . GLN A 1 91 ? -31.978 -6.726 5.015 1.00 52.12 91 GLN A N 1
ATOM 704 C CA . GLN A 1 91 ? -31.467 -7.665 4.038 1.00 52.12 91 GLN A CA 1
ATOM 705 C C . GLN A 1 91 ? -32.625 -7.966 3.085 1.00 52.12 91 GLN A C 1
ATOM 707 O O . GLN A 1 91 ? -33.613 -8.579 3.491 1.00 52.12 91 GLN A O 1
ATOM 712 N N . GLN A 1 92 ? -32.540 -7.476 1.842 1.00 47.75 92 GLN A N 1
ATOM 713 C CA . GLN A 1 92 ? -33.473 -7.887 0.794 1.00 47.75 9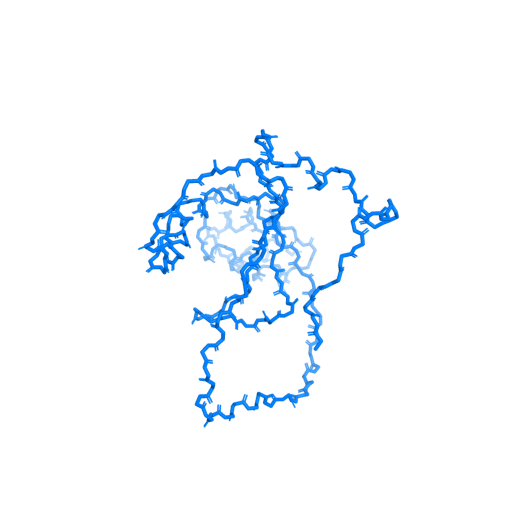2 GLN A CA 1
ATOM 714 C C . GLN A 1 92 ? -33.516 -9.426 0.752 1.00 47.75 92 GLN A C 1
ATOM 716 O O . GLN A 1 92 ? -32.458 -10.062 0.850 1.00 47.75 92 GLN A O 1
ATOM 721 N N . PRO A 1 93 ? -34.714 -10.031 0.670 1.00 40.62 93 PRO A N 1
ATOM 722 C CA . PRO A 1 93 ? -34.853 -11.476 0.659 1.00 40.62 93 PRO A CA 1
ATOM 723 C C . PRO A 1 93 ? -34.092 -12.065 -0.542 1.00 40.62 93 PRO A C 1
ATOM 725 O O . PRO A 1 93 ? -34.159 -11.513 -1.640 1.00 40.62 93 PRO A O 1
ATOM 728 N N . PRO A 1 94 ? -33.337 -13.157 -0.347 1.00 44.59 94 PRO A N 1
ATOM 729 C CA . PRO A 1 94 ? -32.533 -13.754 -1.399 1.00 44.59 94 PRO A CA 1
ATOM 730 C C . PRO A 1 94 ? -33.417 -14.521 -2.385 1.00 44.59 94 PRO A C 1
ATOM 732 O O . PRO A 1 94 ? -33.954 -15.578 -2.052 1.00 44.59 94 PRO A O 1
ATOM 735 N N . ASP A 1 95 ? -33.490 -14.041 -3.626 1.00 43.44 95 ASP A N 1
ATOM 736 C CA . ASP A 1 95 ? -33.765 -14.922 -4.754 1.00 43.44 95 ASP A CA 1
ATOM 737 C C . ASP A 1 95 ? -32.632 -15.954 -4.835 1.00 43.44 95 ASP A C 1
ATOM 739 O O . ASP A 1 95 ? -31.437 -15.642 -4.869 1.00 43.44 95 ASP A O 1
ATOM 743 N N . TYR A 1 96 ? -33.029 -17.217 -4.787 1.00 47.12 96 TYR A N 1
ATOM 744 C CA . TYR A 1 96 ? -32.184 -18.398 -4.792 1.00 47.12 96 TYR A CA 1
ATOM 745 C C . TYR A 1 96 ? -31.305 -18.433 -6.056 1.00 47.12 96 TYR A C 1
ATOM 747 O O . TYR A 1 96 ? -31.650 -18.982 -7.095 1.00 47.12 96 TYR A O 1
ATOM 755 N N . LYS A 1 97 ? -30.086 -17.906 -5.982 1.00 44.00 97 LYS A N 1
ATOM 756 C CA . LYS A 1 97 ? -29.020 -18.355 -6.881 1.00 44.00 97 LYS A CA 1
ATOM 757 C C . LYS A 1 97 ? -27.745 -18.543 -6.091 1.00 44.00 97 LYS A C 1
ATOM 759 O O . LYS A 1 97 ? -26.922 -17.645 -5.936 1.00 44.00 97 LYS A O 1
ATOM 764 N N . ALA A 1 98 ? -27.637 -19.754 -5.558 1.00 45.94 98 ALA A N 1
ATOM 765 C CA . ALA A 1 98 ? -26.446 -20.280 -4.933 1.00 45.94 98 ALA A CA 1
ATOM 766 C C . ALA A 1 98 ? -25.236 -20.093 -5.861 1.00 45.94 98 ALA A C 1
ATOM 768 O O . ALA A 1 98 ? -25.082 -20.800 -6.852 1.00 45.94 98 ALA A O 1
ATOM 769 N N . ASN A 1 99 ? -24.366 -19.145 -5.523 1.00 45.19 99 ASN A N 1
ATOM 770 C CA . ASN A 1 99 ? -22.983 -19.140 -5.976 1.00 45.19 99 ASN A CA 1
ATOM 771 C C . ASN A 1 99 ? -22.142 -19.586 -4.783 1.00 45.19 99 ASN A C 1
ATOM 773 O O . ASN A 1 99 ? -21.572 -18.771 -4.059 1.00 45.19 99 ASN A O 1
ATOM 777 N N . PHE A 1 100 ? -22.120 -20.896 -4.537 1.00 44.66 100 PHE A N 1
ATOM 778 C CA . PHE A 1 100 ? -21.089 -21.479 -3.691 1.00 44.66 100 PHE A CA 1
ATOM 779 C C . PHE A 1 100 ? -19.754 -21.233 -4.396 1.00 44.66 100 PHE A C 1
ATOM 781 O O . PHE A 1 100 ? -19.471 -21.819 -5.437 1.00 44.66 100 PHE A O 1
ATOM 788 N N . SER A 1 101 ? -18.962 -20.297 -3.871 1.00 44.88 101 SER A N 1
ATOM 789 C CA . SER A 1 101 ? -17.610 -20.057 -4.358 1.00 44.88 101 SER A CA 1
ATOM 790 C C . SER A 1 101 ? -16.759 -21.262 -3.977 1.00 44.88 101 SER A C 1
ATOM 792 O O . SER A 1 101 ? -16.420 -21.443 -2.807 1.00 44.88 101 SER A O 1
ATOM 794 N N . SER A 1 102 ? -16.439 -22.093 -4.966 1.00 46.81 102 SER A N 1
ATOM 795 C CA . SER A 1 102 ? -15.509 -23.205 -4.820 1.00 46.81 102 SER A CA 1
ATOM 796 C C . SER A 1 102 ? -14.162 -22.708 -4.306 1.00 46.81 102 SER A C 1
ATOM 798 O O . SER A 1 102 ? -13.505 -21.861 -4.909 1.00 46.81 102 SER A O 1
ATOM 800 N N . ASN A 1 103 ? -13.773 -23.271 -3.173 1.00 47.94 103 ASN A N 1
ATOM 801 C CA . ASN A 1 103 ? -12.444 -23.230 -2.601 1.00 47.94 103 ASN A CA 1
ATOM 802 C C . ASN A 1 103 ? -11.674 -24.440 -3.155 1.00 47.94 103 ASN A C 1
ATOM 804 O O . ASN A 1 103 ? -12.122 -25.560 -2.920 1.00 47.94 103 ASN A O 1
ATOM 808 N N . ASN A 1 104 ? -10.549 -24.259 -3.861 1.00 55.31 104 ASN A N 1
ATOM 809 C CA . ASN A 1 104 ? -9.523 -25.307 -3.900 1.00 55.31 104 ASN A CA 1
ATOM 810 C C . ASN A 1 104 ? -8.100 -24.814 -4.243 1.00 55.31 104 ASN A C 1
ATOM 812 O O . ASN A 1 104 ? -7.871 -24.184 -5.271 1.00 55.31 104 ASN A O 1
ATOM 816 N N . SER A 1 105 ? -7.194 -25.209 -3.342 1.00 55.03 105 SER A N 1
ATOM 817 C CA . SER A 1 105 ? -5.787 -25.634 -3.458 1.00 55.03 105 SER A CA 1
ATOM 818 C C . SER A 1 105 ? -4.714 -24.807 -4.183 1.00 55.03 105 SER A C 1
ATOM 820 O O . SER A 1 105 ? -4.703 -24.680 -5.401 1.00 55.03 105 SER A O 1
ATOM 822 N N . ASN A 1 106 ? -3.705 -24.444 -3.378 1.00 49.09 106 ASN A N 1
ATOM 823 C CA . ASN A 1 106 ? -2.257 -24.581 -3.589 1.00 49.09 106 ASN A CA 1
ATOM 824 C C . ASN A 1 106 ? -1.709 -24.532 -5.026 1.00 49.09 106 ASN A C 1
ATOM 826 O O . ASN A 1 106 ? -1.733 -25.522 -5.751 1.00 49.09 106 ASN A O 1
ATOM 830 N N . SER A 1 107 ? -0.969 -23.460 -5.315 1.00 36.41 107 SER A N 1
ATOM 831 C CA . SER A 1 107 ? 0.233 -23.542 -6.147 1.00 36.41 107 SER A CA 1
ATOM 832 C C . SER A 1 107 ? 1.413 -22.955 -5.377 1.00 36.41 107 SER A C 1
ATOM 834 O O . SER A 1 107 ? 1.545 -21.744 -5.200 1.00 36.41 107 SER A O 1
ATOM 836 N N . THR A 1 108 ? 2.274 -23.846 -4.904 1.00 46.34 108 THR A N 1
ATOM 837 C CA . THR A 1 108 ? 3.664 -23.569 -4.556 1.00 46.34 108 THR A CA 1
ATOM 838 C C . THR A 1 108 ? 4.354 -22.845 -5.709 1.00 46.34 108 THR A C 1
ATOM 840 O O . THR A 1 108 ? 4.568 -23.473 -6.737 1.00 46.34 108 THR A O 1
ATOM 843 N N . VAL A 1 109 ? 4.750 -21.582 -5.538 1.00 41.44 109 VAL A N 1
ATOM 844 C CA . VAL A 1 109 ? 5.978 -21.029 -6.138 1.00 41.44 109 VAL A CA 1
ATOM 845 C C . VAL A 1 109 ? 6.422 -19.754 -5.408 1.00 41.44 109 VAL A C 1
ATOM 847 O O . VAL A 1 109 ? 5.756 -18.729 -5.425 1.00 41.44 109 VAL A O 1
ATOM 850 N N . LYS A 1 110 ? 7.582 -19.900 -4.760 1.00 35.66 110 LYS A N 1
ATOM 851 C CA . LYS A 1 110 ? 8.643 -18.935 -4.430 1.00 35.66 110 LYS A CA 1
ATOM 852 C C . LYS A 1 110 ? 8.268 -17.517 -3.975 1.00 35.66 110 LYS A C 1
ATOM 854 O O . LYS A 1 110 ? 7.873 -16.647 -4.740 1.00 35.66 110 LYS A O 1
ATOM 859 N N . ALA A 1 111 ? 8.594 -17.291 -2.705 1.00 41.72 111 ALA A N 1
ATOM 860 C CA . ALA A 1 111 ? 8.811 -15.999 -2.087 1.00 41.72 111 ALA A CA 1
ATOM 861 C C . ALA A 1 111 ? 9.747 -15.093 -2.905 1.00 41.72 111 ALA A C 1
ATOM 863 O O . ALA A 1 111 ? 10.808 -15.517 -3.363 1.00 41.72 111 ALA A O 1
ATOM 864 N N . THR A 1 112 ? 9.405 -13.810 -2.971 1.00 37.03 112 THR A N 1
ATOM 865 C CA . THR A 1 112 ? 10.377 -12.727 -2.779 1.00 37.03 112 THR A CA 1
ATOM 866 C C . THR A 1 112 ? 9.622 -11.488 -2.315 1.00 37.03 112 THR A C 1
ATOM 868 O O . THR A 1 112 ? 8.842 -10.877 -3.040 1.00 37.03 112 THR A O 1
ATOM 871 N N . CYS A 1 113 ? 9.810 -11.167 -1.040 1.00 47.56 113 CYS A N 1
ATOM 872 C CA . CYS A 1 113 ? 9.458 -9.893 -0.444 1.00 47.56 113 CYS A CA 1
ATOM 873 C C . CYS A 1 113 ? 10.334 -8.794 -1.067 1.00 47.56 113 CYS A C 1
ATOM 875 O O . CYS A 1 113 ? 11.557 -8.862 -0.992 1.00 47.56 113 CYS A O 1
ATOM 877 N N . GLY A 1 114 ? 9.718 -7.783 -1.675 1.00 42.94 114 GLY A N 1
ATOM 878 C CA . GLY A 1 114 ? 10.413 -6.616 -2.213 1.00 42.94 114 GLY A CA 1
ATOM 879 C C . GLY A 1 114 ? 9.630 -5.358 -1.875 1.00 42.94 114 GLY A C 1
ATOM 880 O O . GLY A 1 114 ? 8.695 -4.987 -2.579 1.00 42.94 114 GLY A O 1
ATOM 881 N N . LEU A 1 115 ? 9.982 -4.741 -0.752 1.00 49.47 115 LEU A N 1
ATOM 882 C CA . LEU A 1 115 ? 9.465 -3.461 -0.290 1.00 49.47 115 LEU A CA 1
ATOM 883 C C . LEU A 1 115 ? 10.001 -2.358 -1.223 1.00 49.47 115 LEU A C 1
ATOM 885 O O . LEU A 1 115 ? 11.142 -1.931 -1.084 1.00 49.47 115 LEU A O 1
ATOM 889 N N . GLN A 1 116 ? 9.207 -1.915 -2.200 1.00 47.09 116 GLN A N 1
ATOM 890 C CA . GLN A 1 116 ? 9.612 -0.836 -3.109 1.00 47.09 116 GLN A CA 1
ATOM 891 C C . GLN A 1 116 ? 9.271 0.513 -2.457 1.00 47.09 116 GLN A C 1
ATOM 893 O O . GLN A 1 116 ? 8.128 0.972 -2.469 1.00 47.09 116 GLN A O 1
ATOM 898 N N . LYS A 1 117 ? 10.283 1.123 -1.841 1.00 42.69 117 LYS A N 1
ATOM 899 C CA . LYS A 1 117 ? 10.291 2.476 -1.277 1.00 42.69 117 LYS A CA 1
ATOM 900 C C . LYS A 1 117 ? 10.011 3.494 -2.394 1.00 42.69 117 LYS A C 1
ATOM 902 O O . LYS A 1 117 ? 10.898 3.801 -3.184 1.00 42.69 117 LYS A O 1
ATOM 907 N N . ILE A 1 118 ? 8.788 4.021 -2.472 1.00 43.31 118 ILE A N 1
ATOM 908 C CA . ILE A 1 118 ? 8.464 5.144 -3.365 1.00 43.31 118 ILE A CA 1
ATOM 909 C C . ILE A 1 118 ? 9.028 6.422 -2.728 1.00 43.31 118 ILE A C 1
ATOM 911 O O . ILE A 1 118 ? 8.353 7.094 -1.954 1.00 43.31 118 ILE A O 1
ATOM 915 N N . ILE A 1 119 ? 10.288 6.734 -3.033 1.00 53.62 119 ILE A N 1
ATOM 916 C CA . ILE A 1 119 ? 10.785 8.113 -3.033 1.00 53.62 119 ILE A CA 1
ATOM 917 C C . ILE A 1 119 ? 10.622 8.590 -4.472 1.00 53.62 119 ILE A C 1
ATOM 919 O O . ILE A 1 119 ? 11.300 8.105 -5.374 1.00 53.62 119 ILE A O 1
ATOM 923 N N . TYR A 1 120 ? 9.658 9.479 -4.687 1.00 38.50 120 TYR A N 1
ATOM 924 C CA . TYR A 1 120 ? 9.434 10.129 -5.969 1.00 38.50 120 TYR A CA 1
ATOM 925 C C . TYR A 1 120 ? 10.265 11.412 -5.999 1.00 38.50 120 TYR A C 1
ATOM 927 O O . TYR A 1 120 ? 9.872 12.409 -5.401 1.00 38.50 120 TYR A O 1
ATOM 935 N N . ASP A 1 121 ? 11.403 11.377 -6.687 1.00 47.00 121 ASP A N 1
ATOM 936 C CA . ASP A 1 121 ? 11.945 12.561 -7.348 1.00 47.00 121 ASP A CA 1
ATOM 937 C C . ASP A 1 121 ? 12.588 12.153 -8.682 1.00 47.00 121 ASP A C 1
ATOM 939 O O . ASP A 1 121 ? 13.278 11.134 -8.768 1.00 47.00 121 ASP A O 1
ATOM 943 N N . GLY A 1 122 ? 12.342 12.947 -9.722 1.00 44.66 122 GLY A N 1
ATOM 944 C CA . GLY A 1 122 ? 13.069 12.866 -10.987 1.00 44.66 122 GLY A CA 1
ATOM 945 C C . GLY A 1 122 ? 12.485 11.942 -12.060 1.00 44.66 122 GLY A C 1
ATOM 946 O O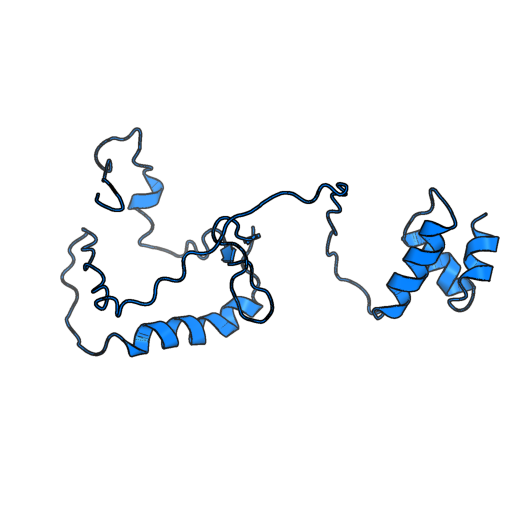 . GLY A 1 122 ? 12.944 10.821 -12.249 1.00 44.66 122 GLY A O 1
ATOM 947 N N . SER A 1 123 ? 11.517 12.473 -12.811 1.00 54.81 123 SER A N 1
ATOM 948 C CA . SER A 1 123 ? 11.350 12.328 -14.269 1.00 54.81 123 SER A CA 1
ATOM 949 C C . SER A 1 123 ? 12.361 11.420 -14.994 1.00 54.81 123 SER A C 1
ATOM 951 O O . SER A 1 123 ? 13.334 11.927 -15.524 1.00 54.81 123 SER A O 1
ATOM 953 N N . GLU A 1 124 ? 12.104 10.117 -15.119 1.00 46.25 124 GLU A N 1
ATOM 954 C CA . GLU A 1 124 ? 12.641 9.273 -16.198 1.00 46.25 124 GLU A CA 1
ATOM 955 C C . GLU A 1 124 ? 11.664 8.094 -16.383 1.00 46.25 124 GLU A C 1
ATOM 957 O O . GLU A 1 124 ? 11.450 7.316 -15.457 1.00 46.25 124 GLU A O 1
ATOM 962 N N . GLY A 1 125 ? 11.000 7.994 -17.539 1.00 50.72 125 GLY A N 1
ATOM 963 C CA . GLY A 1 125 ? 9.855 7.093 -17.754 1.00 50.72 125 GLY A CA 1
ATOM 964 C C . GLY A 1 125 ? 10.140 5.587 -17.570 1.00 50.72 125 GLY A C 1
ATOM 965 O O . GLY A 1 125 ? 11.290 5.185 -17.439 1.00 50.72 125 GLY A O 1
ATOM 966 N N . PRO A 1 126 ? 9.112 4.715 -17.660 1.00 60.50 126 PRO A N 1
ATOM 967 C CA . PRO A 1 126 ? 9.201 3.263 -17.401 1.00 60.50 126 PRO A CA 1
ATOM 968 C C . PRO A 1 126 ? 10.319 2.505 -18.140 1.00 60.50 126 PRO A C 1
ATOM 970 O O . PRO A 1 126 ? 10.700 1.411 -17.743 1.00 60.50 126 PRO A O 1
ATOM 973 N N . ARG A 1 127 ? 10.852 3.084 -19.221 1.00 64.88 127 ARG A N 1
ATOM 974 C CA . ARG A 1 127 ? 11.947 2.517 -20.016 1.00 64.88 127 ARG A CA 1
ATOM 975 C C . ARG A 1 127 ? 13.326 2.640 -19.361 1.00 64.88 127 ARG A C 1
ATOM 977 O O . ARG A 1 127 ? 14.213 1.862 -19.698 1.00 64.88 127 ARG A O 1
ATOM 984 N N . SER A 1 128 ? 13.542 3.615 -18.477 1.00 75.00 128 SER A N 1
ATOM 985 C CA . SER A 1 128 ? 14.835 3.815 -17.806 1.00 75.00 128 SER A CA 1
ATOM 986 C C . SER A 1 128 ? 15.039 2.790 -16.686 1.00 75.00 128 SER A C 1
ATOM 988 O O . SER A 1 128 ? 16.107 2.186 -16.588 1.00 75.00 128 SER A O 1
ATOM 990 N N . SER A 1 129 ? 13.990 2.525 -15.903 1.00 83.88 129 SER A N 1
ATOM 991 C CA . SER A 1 129 ? 13.994 1.538 -14.820 1.00 83.88 129 SER A CA 1
ATOM 992 C C . SER A 1 129 ? 14.152 0.106 -15.334 1.00 83.88 129 SER A C 1
ATOM 99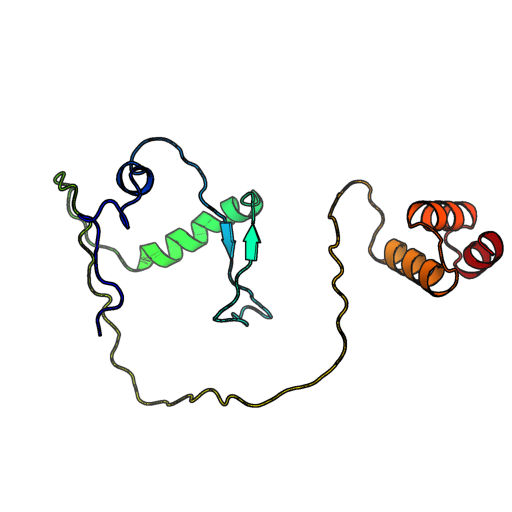4 O O . SER A 1 129 ? 14.836 -0.700 -14.707 1.00 83.88 129 SER A O 1
ATOM 996 N N . GLU A 1 130 ? 13.598 -0.201 -16.508 1.00 90.69 130 GLU A N 1
ATOM 997 C CA . GLU A 1 130 ? 13.774 -1.498 -17.169 1.00 90.69 130 GLU A CA 1
ATOM 998 C C . GLU A 1 130 ? 15.233 -1.741 -17.587 1.00 90.69 130 GLU A C 1
ATOM 1000 O O . GLU A 1 130 ? 15.779 -2.820 -17.354 1.00 90.69 130 GLU A O 1
ATOM 1005 N N . LYS A 1 131 ? 15.912 -0.714 -18.114 1.00 91.56 131 LYS A N 1
ATOM 1006 C CA . LYS A 1 131 ? 17.342 -0.799 -18.448 1.00 91.56 131 LYS A CA 1
ATOM 1007 C C . LYS A 1 131 ? 18.221 -0.968 -17.211 1.00 91.56 131 LYS A C 1
ATOM 1009 O O . LYS A 1 131 ? 19.181 -1.728 -17.269 1.00 91.56 131 LYS A O 1
ATOM 1014 N N . ILE A 1 132 ? 17.892 -0.292 -16.110 1.00 93.25 132 ILE A N 1
ATOM 1015 C CA . ILE A 1 132 ? 18.616 -0.431 -14.837 1.00 93.25 132 ILE A CA 1
ATOM 1016 C C . ILE A 1 132 ? 18.496 -1.865 -14.305 1.00 93.25 132 ILE A C 1
ATOM 1018 O O . ILE A 1 132 ? 19.512 -2.464 -13.959 1.00 93.25 132 ILE A O 1
ATOM 1022 N N . ARG A 1 133 ? 17.293 -2.458 -14.338 1.00 93.06 133 ARG A N 1
ATOM 1023 C CA . ARG A 1 133 ? 17.094 -3.866 -13.954 1.00 93.06 133 ARG A CA 1
ATOM 1024 C C . ARG A 1 133 ? 17.921 -4.828 -14.801 1.00 93.06 133 ARG A C 1
ATOM 1026 O O . ARG A 1 133 ? 18.537 -5.730 -14.254 1.00 93.06 133 ARG A O 1
ATOM 1033 N N . LEU A 1 134 ? 17.984 -4.616 -16.116 1.00 94.06 134 LEU A N 1
ATOM 1034 C CA . LEU A 1 134 ? 18.747 -5.495 -17.007 1.00 94.06 134 LEU A CA 1
ATOM 1035 C C . LEU A 1 134 ? 20.259 -5.470 -16.710 1.00 94.06 134 LEU A C 1
ATOM 1037 O O . LEU A 1 134 ? 20.934 -6.493 -16.823 1.00 94.06 134 LEU A O 1
ATOM 1041 N N . VAL A 1 135 ? 20.791 -4.313 -16.300 1.00 94.00 135 VAL A N 1
ATOM 1042 C CA . VAL A 1 135 ? 22.182 -4.195 -15.837 1.00 94.00 135 VAL A CA 1
ATOM 1043 C C . VAL A 1 135 ? 22.375 -4.944 -14.513 1.00 94.00 135 VAL A C 1
ATOM 1045 O O . VAL A 1 135 ? 23.328 -5.711 -14.406 1.00 94.00 135 VAL A O 1
ATOM 1048 N N . GLN A 1 136 ? 21.457 -4.789 -13.553 1.00 94.56 136 GLN A N 1
ATOM 1049 C CA . GLN A 1 136 ? 21.501 -5.472 -12.248 1.00 94.56 136 GLN A CA 1
ATOM 1050 C C . GLN A 1 136 ? 21.353 -6.999 -12.348 1.00 94.56 136 GLN A C 1
ATOM 1052 O O . GLN A 1 136 ? 21.946 -7.722 -11.554 1.00 94.56 136 GLN A O 1
ATOM 1057 N N . ASP A 1 137 ? 20.609 -7.501 -13.336 1.00 93.88 137 ASP A N 1
ATOM 1058 C CA . ASP A 1 137 ? 20.507 -8.941 -13.608 1.00 93.88 137 ASP A CA 1
ATOM 1059 C C . ASP A 1 137 ? 21.821 -9.513 -14.173 1.00 93.88 137 ASP A C 1
ATOM 1061 O O . ASP A 1 137 ? 22.096 -10.706 -14.046 1.00 93.88 137 ASP A O 1
ATOM 1065 N N . THR A 1 138 ? 22.643 -8.671 -14.810 1.00 94.25 138 THR A N 1
ATOM 1066 C CA . THR A 1 138 ? 23.882 -9.099 -15.479 1.00 94.25 138 THR A CA 1
ATOM 1067 C C . THR A 1 138 ? 25.125 -8.880 -14.612 1.00 94.25 138 THR A C 1
ATOM 1069 O O . THR A 1 138 ? 26.063 -9.679 -14.662 1.00 94.25 138 THR A O 1
ATOM 1072 N N . VAL A 1 139 ? 25.151 -7.810 -13.815 1.00 92.88 139 VAL A N 1
ATOM 1073 C CA . VAL A 1 139 ? 26.258 -7.455 -12.920 1.00 92.88 139 VAL A CA 1
ATOM 1074 C C . VAL A 1 139 ? 25.760 -7.545 -11.483 1.00 92.88 139 VAL A C 1
ATOM 1076 O O . VAL A 1 139 ? 24.823 -6.859 -11.097 1.00 92.88 139 VAL A O 1
ATOM 1079 N N . HIS A 1 140 ? 26.380 -8.405 -10.681 1.00 92.00 140 HIS A N 1
ATOM 1080 C CA . HIS A 1 140 ? 25.964 -8.626 -9.299 1.00 92.00 140 HIS A CA 1
ATOM 1081 C C . HIS A 1 140 ? 26.661 -7.627 -8.369 1.00 92.00 140 HIS A C 1
ATOM 1083 O O . HIS A 1 140 ? 27.839 -7.336 -8.545 1.00 92.00 140 HIS A O 1
ATOM 1089 N N . GLY A 1 141 ? 25.947 -7.135 -7.355 1.00 93.06 141 GLY A N 1
ATOM 1090 C CA . GLY A 1 141 ? 26.511 -6.237 -6.338 1.00 93.06 141 GLY A CA 1
ATOM 1091 C C . GLY A 1 141 ? 26.564 -4.755 -6.720 1.00 93.06 141 GLY A C 1
ATOM 1092 O O . GLY A 1 141 ? 27.045 -3.961 -5.921 1.00 93.06 141 GLY A O 1
ATOM 1093 N N . VAL A 1 142 ? 26.043 -4.371 -7.889 1.00 93.12 142 VAL A N 1
ATOM 1094 C CA . VAL A 1 142 ? 25.923 -2.963 -8.297 1.00 93.12 142 VAL A CA 1
ATOM 1095 C C . VAL A 1 142 ? 24.669 -2.315 -7.722 1.00 93.12 142 VAL A C 1
ATOM 1097 O O . VAL A 1 142 ? 23.582 -2.904 -7.684 1.00 93.12 142 VAL A O 1
ATOM 1100 N N . THR A 1 143 ? 24.808 -1.066 -7.300 1.00 94.38 143 THR A N 1
ATOM 1101 C CA . THR A 1 143 ? 23.692 -0.249 -6.819 1.00 94.38 143 THR A CA 1
ATOM 1102 C C . THR A 1 143 ? 22.877 0.333 -7.978 1.00 94.38 143 THR A C 1
ATOM 1104 O O . THR A 1 143 ? 23.312 0.393 -9.133 1.00 94.38 143 THR A O 1
ATOM 1107 N N . THR A 1 144 ? 21.653 0.768 -7.679 1.00 93.25 144 THR A N 1
ATOM 1108 C CA . THR A 1 144 ? 20.757 1.408 -8.659 1.00 93.25 144 THR A CA 1
ATOM 1109 C C . THR A 1 144 ? 21.373 2.704 -9.192 1.00 93.25 144 THR A C 1
ATOM 1111 O O . THR A 1 144 ? 21.231 3.041 -10.370 1.00 93.25 144 THR A O 1
ATOM 1114 N N . GLU A 1 145 ? 22.092 3.413 -8.327 1.00 93.06 145 GLU A N 1
ATOM 1115 C CA . GLU A 1 145 ? 22.751 4.685 -8.593 1.00 93.06 145 GLU A CA 1
ATOM 1116 C C . GLU A 1 145 ? 23.934 4.499 -9.552 1.00 93.06 145 GLU A C 1
ATOM 1118 O O . GLU A 1 145 ? 24.038 5.225 -10.544 1.00 93.06 145 GLU A O 1
ATOM 1123 N N . GLU A 1 146 ? 24.761 3.474 -9.328 1.00 93.94 146 GLU A N 1
ATOM 1124 C CA . GLU A 1 146 ? 25.870 3.103 -10.221 1.00 93.94 146 GLU A CA 1
ATOM 1125 C C . GLU A 1 146 ? 25.368 2.681 -11.605 1.00 93.94 146 GLU A C 1
ATOM 1127 O O . GLU A 1 146 ? 25.902 3.121 -12.627 1.00 93.94 146 GLU A O 1
ATOM 1132 N N . CYS A 1 147 ? 24.284 1.901 -11.660 1.00 94.19 147 CYS A N 1
ATOM 1133 C CA . CYS A 1 147 ? 23.655 1.513 -12.923 1.00 94.19 147 CYS A CA 1
ATOM 1134 C C . CYS A 1 147 ? 23.126 2.728 -13.693 1.00 94.19 147 CYS A C 1
ATOM 1136 O O . CYS A 1 147 ? 23.315 2.828 -14.908 1.00 94.19 147 CYS A O 1
ATOM 1138 N N . LYS A 1 148 ? 22.473 3.667 -12.997 1.00 94.06 148 LYS A N 1
ATOM 1139 C CA . LYS A 1 148 ? 21.943 4.896 -13.599 1.00 94.06 148 LYS A CA 1
ATOM 1140 C C . LYS A 1 148 ? 23.069 5.767 -14.157 1.00 94.06 148 LYS A C 1
ATOM 1142 O O . LYS A 1 148 ? 22.965 6.209 -15.301 1.00 94.06 148 LYS A O 1
ATOM 1147 N N . ALA A 1 149 ? 24.147 5.963 -13.399 1.00 94.69 149 ALA A N 1
ATOM 1148 C CA . ALA A 1 149 ? 25.305 6.742 -13.835 1.00 94.69 149 ALA A CA 1
ATOM 1149 C C . ALA A 1 149 ? 26.002 6.105 -15.052 1.00 94.69 149 ALA A C 1
ATOM 1151 O O . ALA A 1 149 ? 26.264 6.786 -16.047 1.00 94.69 149 ALA A O 1
ATOM 1152 N N . ALA A 1 150 ? 26.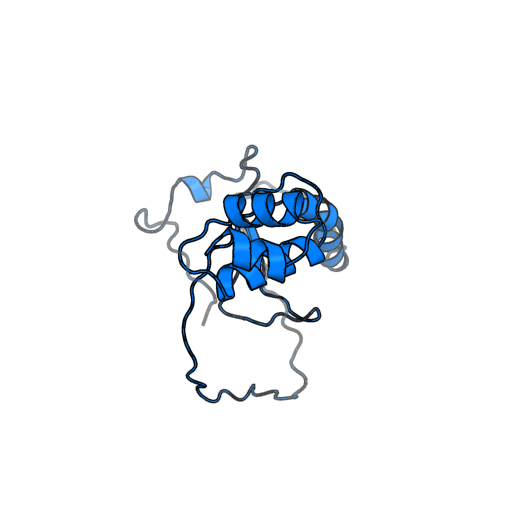233 4.789 -15.024 1.00 95.25 150 ALA A N 1
ATOM 1153 C CA . ALA A 1 150 ? 26.836 4.059 -16.140 1.00 95.25 150 ALA A CA 1
ATOM 1154 C C . ALA A 1 150 ? 25.969 4.134 -17.408 1.00 95.25 150 ALA A C 1
ATOM 1156 O O . ALA A 1 150 ? 26.470 4.392 -18.505 1.00 95.25 150 ALA A O 1
ATOM 1157 N N . LEU A 1 151 ? 24.650 3.972 -17.272 1.00 94.88 151 LEU A N 1
ATOM 1158 C CA . LEU A 1 151 ? 23.726 4.113 -18.394 1.00 94.88 151 LEU A CA 1
ATOM 1159 C C . LEU A 1 151 ? 23.724 5.541 -18.946 1.00 94.88 151 LEU A C 1
ATOM 1161 O O . LEU A 1 151 ? 23.795 5.701 -20.161 1.00 94.88 151 LEU A O 1
ATOM 1165 N N . GLN A 1 152 ? 23.698 6.571 -18.100 1.00 93.75 152 GLN A N 1
ATOM 1166 C CA . GLN A 1 152 ? 23.743 7.966 -18.553 1.00 93.75 152 GLN A CA 1
ATOM 1167 C C . GLN A 1 152 ? 25.032 8.286 -19.328 1.00 93.75 152 GLN A C 1
ATOM 1169 O O . GLN A 1 152 ? 24.956 8.865 -20.413 1.00 93.75 152 GLN A O 1
ATOM 1174 N N . ASN A 1 153 ? 26.192 7.827 -18.847 1.00 95.06 153 ASN A N 1
ATOM 1175 C CA . ASN A 1 153 ? 27.487 8.039 -19.509 1.00 95.06 153 ASN A CA 1
ATOM 1176 C C . ASN A 1 153 ? 27.616 7.307 -20.854 1.00 95.06 153 ASN A C 1
ATOM 1178 O O . ASN A 1 153 ? 28.352 7.744 -21.738 1.00 95.06 153 ASN A O 1
ATOM 1182 N N . HIS A 1 154 ? 26.878 6.212 -21.040 1.00 94.56 154 HIS A N 1
ATOM 1183 C CA . HIS A 1 154 ? 26.922 5.397 -22.254 1.00 94.56 154 HIS A CA 1
ATOM 1184 C C . HIS A 1 154 ? 25.654 5.507 -23.110 1.00 94.56 154 HIS A C 1
ATOM 1186 O O . HIS A 1 154 ? 25.284 4.552 -23.799 1.00 94.56 154 HIS A O 1
ATOM 1192 N N . SER A 1 155 ? 24.986 6.667 -23.088 1.00 92.75 155 SER A N 1
ATOM 1193 C CA . SER A 1 155 ? 23.796 6.956 -23.912 1.00 92.75 155 SER A CA 1
ATOM 1194 C C . SER A 1 155 ? 22.675 5.917 -23.745 1.00 92.75 155 SER A C 1
ATOM 1196 O O . SER A 1 155 ? 22.006 5.524 -24.701 1.00 92.75 155 SER A O 1
ATOM 1198 N N . TRP A 1 156 ? 22.490 5.434 -22.518 1.00 91.81 156 TRP A N 1
ATOM 1199 C CA . TRP A 1 156 ? 21.550 4.384 -22.123 1.00 91.81 156 TRP A CA 1
ATOM 1200 C C . TRP A 1 156 ? 21.734 3.056 -22.871 1.00 91.81 156 TRP A C 1
ATOM 1202 O O . TRP A 1 156 ? 20.758 2.331 -23.113 1.00 91.81 156 TRP A O 1
ATOM 1212 N N . ASN A 1 157 ? 22.974 2.733 -23.245 1.00 92.56 157 ASN A N 1
ATOM 1213 C CA . ASN A 1 157 ? 23.341 1.450 -23.830 1.00 92.56 157 ASN A CA 1
ATOM 1214 C C . ASN A 1 157 ? 23.688 0.434 -22.731 1.00 92.56 157 ASN A C 1
ATOM 1216 O O . ASN A 1 157 ? 24.706 0.558 -22.051 1.00 92.56 157 ASN A O 1
ATOM 1220 N N . VAL A 1 158 ? 22.849 -0.595 -22.594 1.00 93.38 158 VAL A N 1
ATOM 1221 C CA . VAL A 1 158 ? 22.985 -1.626 -21.554 1.00 93.38 158 VAL A CA 1
ATOM 1222 C C . VAL A 1 158 ? 24.284 -2.416 -21.699 1.00 93.38 158 VAL A C 1
ATOM 1224 O O . VAL A 1 158 ? 24.963 -2.646 -20.711 1.00 93.38 158 VAL A O 1
ATOM 1227 N N . GLN A 1 159 ? 24.669 -2.792 -22.920 1.00 94.75 159 GLN A N 1
ATOM 1228 C CA . GLN A 1 159 ? 25.863 -3.612 -23.151 1.00 94.75 159 GLN A CA 1
ATOM 1229 C C . GLN A 1 159 ? 27.146 -2.863 -22.769 1.00 94.75 159 GLN A C 1
ATOM 1231 O O . GLN A 1 159 ? 28.018 -3.425 -22.112 1.00 94.75 159 GLN A O 1
ATOM 1236 N N . LYS A 1 160 ? 27.237 -1.572 -23.115 1.00 94.69 160 LYS A N 1
ATOM 1237 C CA . LYS A 1 160 ? 28.368 -0.724 -22.708 1.00 94.69 160 LYS A CA 1
ATOM 1238 C C . LYS A 1 160 ? 28.400 -0.496 -21.196 1.00 94.69 160 LYS A C 1
ATOM 1240 O O . LYS A 1 160 ? 29.471 -0.575 -20.610 1.00 94.69 160 LYS A O 1
ATOM 1245 N N . ALA A 1 161 ? 27.244 -0.266 -20.571 1.00 95.50 161 ALA A N 1
ATOM 1246 C CA . ALA A 1 161 ? 27.154 -0.087 -19.122 1.00 95.50 161 ALA A CA 1
ATOM 1247 C C . ALA A 1 161 ? 27.549 -1.361 -18.354 1.00 95.50 161 ALA A C 1
ATOM 1249 O O . ALA A 1 161 ? 28.324 -1.282 -17.409 1.00 95.50 161 ALA A O 1
ATOM 1250 N N . VAL A 1 162 ? 27.091 -2.538 -18.795 1.00 95.06 162 VAL A N 1
ATOM 1251 C CA . VAL A 1 162 ? 27.494 -3.834 -18.221 1.00 95.06 162 VAL A CA 1
ATOM 1252 C C . VAL A 1 162 ? 28.998 -4.052 -18.365 1.00 95.06 162 VAL A C 1
ATOM 1254 O O . VAL A 1 162 ? 29.642 -4.472 -17.414 1.00 95.06 162 VAL A O 1
ATOM 1257 N N . GLN A 1 163 ? 29.572 -3.754 -19.533 1.00 95.19 163 GLN A N 1
ATOM 1258 C CA . GLN A 1 163 ? 31.011 -3.903 -19.755 1.00 95.19 163 GLN A CA 1
ATOM 1259 C C . GLN A 1 163 ? 31.848 -2.936 -18.905 1.00 95.19 163 GLN A C 1
ATOM 1261 O O . GLN A 1 163 ? 32.977 -3.268 -18.570 1.00 95.19 163 GLN A O 1
ATOM 1266 N N . TYR A 1 164 ? 31.314 -1.756 -18.585 1.00 95.19 164 TYR A N 1
ATOM 1267 C CA . TYR A 1 164 ? 31.962 -0.764 -17.726 1.00 95.19 164 TYR A CA 1
ATOM 1268 C C . TYR A 1 164 ? 31.896 -1.127 -16.233 1.00 95.19 164 TYR A C 1
ATOM 1270 O O . TYR A 1 164 ? 32.803 -0.785 -15.484 1.00 95.19 164 TYR A O 1
ATOM 1278 N N . LEU A 1 165 ? 30.824 -1.802 -15.804 1.00 92.62 165 LEU A N 1
ATOM 1279 C CA . LEU A 1 165 ? 30.592 -2.194 -14.407 1.00 92.62 165 LEU A CA 1
ATOM 1280 C C . LEU A 1 165 ? 31.192 -3.562 -14.032 1.00 92.62 165 LEU A C 1
ATOM 1282 O O . LEU A 1 165 ? 31.132 -3.945 -12.866 1.00 92.62 165 LEU A O 1
ATOM 1286 N N . LYS A 1 166 ? 31.717 -4.307 -15.008 1.00 89.44 166 LYS A N 1
ATOM 1287 C CA . LYS A 1 166 ? 32.462 -5.557 -14.809 1.00 89.44 166 LYS A CA 1
ATOM 1288 C C . LYS A 1 166 ? 33.948 -5.282 -14.642 1.00 89.44 166 LYS A C 1
ATOM 1290 O O . LYS A 1 166 ? 34.558 -5.986 -13.811 1.00 89.44 166 LYS A O 1
#